Protein AF-A0A3M6B1B8-F1 (afdb_monomer_lite)

Foldseek 3Di:
DPPPVQPPCPPDPDLEAEQEADVSVCSFPNDDPVQALHWDQGPNRGIYHYHYHPVVCVVVVVVVVSNVVSVVVSVVSVDDPPD

Sequence (83 aa):
MQGFVGARLEDEPCACLWLIGLPSMKFAGEADAESYNRELQIEGLGTAWALPGLELMMDEPERKADVWKAMRRLMTRWKSIDE

pLDDT: mean 82.39, std 17.7, range [38.84, 98.25]

Structure (mmCIF, N/CA/C/O backbone):
data_AF-A0A3M6B1B8-F1
#
_entry.id   AF-A0A3M6B1B8-F1
#
loop_
_atom_site.group_PDB
_atom_site.id
_atom_site.type_symbol
_atom_site.label_atom_id
_atom_site.label_alt_id
_atom_site.label_comp_id
_atom_site.label_asym_id
_atom_site.label_entity_id
_atom_site.label_seq_id
_atom_site.pdbx_PDB_ins_code
_atom_site.Cartn_x
_atom_site.Cartn_y
_atom_site.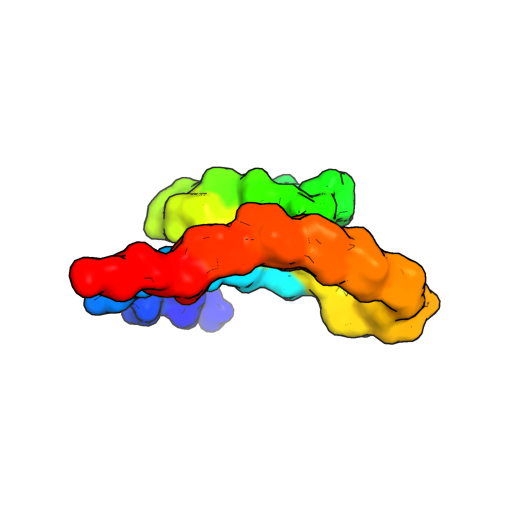Cartn_z
_atom_site.occupancy
_atom_site.B_iso_or_equiv
_atom_site.auth_seq_id
_atom_site.auth_comp_id
_atom_site.auth_asym_id
_atom_site.auth_atom_id
_atom_site.pdbx_PDB_model_num
ATOM 1 N N . MET A 1 1 ? 3.149 19.216 10.557 1.00 38.84 1 MET A N 1
ATOM 2 C CA . MET A 1 1 ? 1.880 18.822 9.907 1.00 38.84 1 MET A CA 1
ATOM 3 C C . MET A 1 1 ? 1.877 17.302 9.843 1.00 38.84 1 MET A C 1
ATOM 5 O O . MET A 1 1 ? 2.480 16.734 8.949 1.00 38.84 1 MET A O 1
ATOM 9 N N . GLN A 1 2 ? 1.358 16.655 10.883 1.00 47.03 2 GLN A N 1
ATOM 10 C CA . GLN A 1 2 ? 1.512 15.220 11.138 1.00 47.03 2 GLN A CA 1
ATOM 11 C C . GLN A 1 2 ? 0.233 14.831 11.887 1.00 47.03 2 GLN A C 1
ATOM 13 O O . GLN A 1 2 ? 0.066 15.237 13.029 1.00 47.03 2 GLN A O 1
ATOM 18 N N . GLY A 1 3 ? -0.751 14.238 11.208 1.00 49.00 3 GLY A N 1
ATOM 19 C CA . GLY A 1 3 ? -2.043 13.942 11.852 1.00 49.00 3 GLY A CA 1
ATOM 20 C C . GLY A 1 3 ? -3.267 13.856 10.943 1.00 49.00 3 GLY A C 1
ATOM 21 O O . GLY A 1 3 ? -4.334 13.487 11.412 1.00 49.00 3 GLY A O 1
ATOM 22 N N . PHE A 1 4 ? -3.151 14.137 9.642 1.00 48.34 4 PHE A N 1
ATOM 23 C CA . PHE A 1 4 ? -4.337 14.142 8.773 1.00 48.34 4 PHE A CA 1
ATOM 24 C C . PHE A 1 4 ? -4.862 12.736 8.414 1.00 48.34 4 PHE A C 1
ATOM 26 O O . PHE A 1 4 ? -5.986 12.612 7.946 1.00 48.34 4 PHE A O 1
ATOM 33 N N . VAL A 1 5 ? -4.084 11.672 8.655 1.00 55.41 5 VAL A N 1
ATOM 34 C CA . VAL A 1 5 ? -4.516 10.287 8.377 1.00 55.41 5 VAL A CA 1
ATOM 35 C C . VAL A 1 5 ? -5.387 9.713 9.506 1.00 55.41 5 VAL A C 1
ATOM 37 O O . VAL A 1 5 ? -6.257 8.898 9.227 1.00 55.41 5 VAL A O 1
ATOM 40 N N . GLY A 1 6 ? -5.227 10.170 10.755 1.00 49.53 6 GLY A N 1
ATOM 41 C CA . GLY A 1 6 ? -6.001 9.646 11.892 1.00 49.53 6 GLY A CA 1
ATOM 42 C C . GLY A 1 6 ? -7.449 10.148 11.950 1.00 49.53 6 GLY A C 1
ATOM 43 O O . GLY A 1 6 ? -8.352 9.400 12.290 1.00 49.53 6 GLY A O 1
ATOM 44 N N . ALA A 1 7 ? -7.699 11.396 11.545 1.00 47.56 7 ALA A N 1
ATOM 45 C CA . ALA A 1 7 ? -8.947 12.094 11.872 1.00 47.56 7 ALA A CA 1
ATOM 46 C C . ALA A 1 7 ? -10.169 11.750 10.995 1.00 47.56 7 ALA A C 1
ATOM 48 O O . ALA A 1 7 ? -11.226 12.343 11.186 1.00 47.56 7 ALA A O 1
ATOM 49 N N . ARG A 1 8 ? -10.052 10.853 10.003 1.00 51.59 8 ARG A N 1
ATOM 50 C CA . ARG A 1 8 ? -11.185 10.505 9.117 1.00 51.59 8 ARG A CA 1
ATOM 51 C C . ARG A 1 8 ? -11.464 9.007 8.970 1.00 51.59 8 ARG A C 1
ATOM 53 O O . ARG A 1 8 ? -12.283 8.639 8.135 1.00 51.59 8 ARG A O 1
ATOM 60 N N . LEU A 1 9 ? -10.775 8.164 9.741 1.00 53.28 9 LEU A N 1
ATOM 61 C CA . LEU A 1 9 ? -11.021 6.716 9.801 1.00 53.28 9 LEU A CA 1
ATOM 62 C C . LEU A 1 9 ? -11.885 6.313 11.007 1.00 53.28 9 LEU A C 1
ATOM 64 O O . LEU A 1 9 ? -12.334 5.177 11.060 1.00 53.28 9 LEU A O 1
ATOM 68 N N . GLU A 1 10 ? -12.138 7.227 11.950 1.00 52.66 10 GLU A N 1
ATOM 69 C CA . GLU A 1 10 ? -12.926 6.937 13.157 1.00 52.66 10 GLU A CA 1
ATOM 70 C C . GLU A 1 10 ? -14.451 6.976 12.931 1.00 52.66 10 GLU A C 1
ATOM 72 O O . GLU A 1 10 ? -15.181 6.472 13.776 1.00 52.66 10 GLU A O 1
ATOM 77 N N . ASP A 1 11 ? -14.935 7.522 11.805 1.00 54.81 11 ASP A N 1
ATOM 78 C CA . ASP A 1 11 ? -16.372 7.808 11.608 1.00 54.81 11 ASP A CA 1
ATOM 79 C C . ASP A 1 11 ? -17.085 6.860 10.616 1.00 54.81 11 ASP A C 1
ATOM 81 O O . ASP A 1 11 ? -18.307 6.782 10.612 1.00 54.81 11 ASP A O 1
ATOM 85 N N . GLU A 1 12 ? -16.352 6.089 9.798 1.00 57.25 12 GLU A N 1
ATOM 86 C CA . GLU A 1 12 ? -16.929 5.149 8.817 1.00 57.25 12 GLU A CA 1
ATOM 87 C C . GLU A 1 12 ? -16.109 3.846 8.742 1.00 57.25 12 GLU A C 1
ATOM 89 O O . GLU A 1 12 ? -14.874 3.904 8.669 1.00 57.25 12 GLU A O 1
ATOM 94 N N . PRO A 1 13 ? -16.744 2.655 8.721 1.00 61.06 13 PRO A N 1
ATOM 95 C CA . PRO A 1 13 ? -16.036 1.385 8.620 1.00 61.06 13 PRO A CA 1
ATOM 96 C C . PRO A 1 13 ? -15.239 1.304 7.311 1.00 61.06 13 PRO A C 1
ATOM 98 O O . PRO A 1 13 ? -15.778 1.176 6.212 1.00 61.06 13 PRO A O 1
ATOM 101 N N . CYS A 1 14 ? -13.912 1.333 7.424 1.00 69.38 14 CYS A N 1
ATOM 102 C CA . CYS A 1 14 ? -13.025 1.146 6.286 1.00 69.38 14 CYS A CA 1
ATOM 103 C C . CYS A 1 14 ? -12.949 -0.344 5.924 1.00 69.38 14 CYS A C 1
ATOM 105 O O . CYS A 1 14 ? -12.352 -1.141 6.648 1.00 69.38 14 CYS A O 1
ATOM 107 N N . ALA A 1 15 ? -13.506 -0.731 4.772 1.00 69.81 15 ALA A N 1
ATOM 108 C CA . ALA A 1 15 ? -13.409 -2.109 4.282 1.00 69.81 15 ALA A CA 1
ATOM 109 C C . ALA A 1 15 ? -11.947 -2.556 4.062 1.00 69.81 15 ALA A C 1
ATOM 111 O O . ALA A 1 15 ? -11.646 -3.752 4.146 1.00 69.81 15 ALA A O 1
ATOM 112 N N . CYS A 1 16 ? -11.037 -1.612 3.766 1.00 76.00 16 CYS A N 1
ATOM 113 C CA . CYS A 1 16 ? -9.605 -1.868 3.614 1.00 76.00 16 CYS A CA 1
ATOM 114 C C . CYS A 1 16 ? -8.765 -0.581 3.590 1.00 76.00 16 CYS A C 1
ATOM 116 O O . CYS A 1 16 ? -8.945 0.258 2.708 1.00 76.00 16 CYS A O 1
ATOM 118 N N . LEU A 1 17 ? -7.796 -0.468 4.501 1.00 87.50 17 LEU A N 1
ATOM 119 C CA . LEU A 1 17 ? -6.773 0.579 4.481 1.00 87.50 17 LEU A CA 1
ATOM 120 C C . LEU A 1 17 ? -5.586 0.134 3.616 1.00 87.50 17 LEU A C 1
ATOM 122 O O . LEU A 1 17 ? -5.095 -0.978 3.787 1.00 87.50 17 LEU A O 1
ATOM 126 N N . TRP A 1 18 ? -5.106 0.970 2.693 1.00 92.06 18 TRP A N 1
ATOM 127 C CA . TRP A 1 18 ? -3.949 0.653 1.839 1.00 92.06 18 TRP A CA 1
ATOM 128 C C . TRP A 1 18 ? -2.756 1.547 2.183 1.00 92.06 18 TRP A C 1
ATOM 130 O O . TRP A 1 18 ? -2.871 2.772 2.201 1.00 92.06 18 TRP A O 1
ATOM 140 N N . LEU A 1 19 ? -1.595 0.932 2.409 1.00 94.38 19 LEU A N 1
ATOM 141 C CA . LEU A 1 19 ? -0.318 1.604 2.647 1.00 94.38 19 LEU A CA 1
ATOM 142 C C . LEU A 1 19 ? 0.518 1.530 1.368 1.00 94.38 19 LEU A C 1
ATOM 144 O O . LEU A 1 19 ? 1.148 0.511 1.086 1.00 94.38 19 LEU A O 1
ATOM 148 N N . ILE A 1 20 ? 0.492 2.595 0.568 1.00 95.94 20 ILE A N 1
ATOM 149 C CA . ILE A 1 20 ? 1.161 2.651 -0.736 1.00 95.94 20 ILE A CA 1
ATOM 150 C C . ILE A 1 20 ? 2.548 3.288 -0.589 1.00 95.94 20 ILE A C 1
ATOM 152 O O . ILE A 1 20 ? 2.683 4.473 -0.284 1.00 95.94 20 ILE A O 1
ATOM 156 N N . GLY A 1 21 ? 3.590 2.498 -0.845 1.00 96.38 21 GLY A N 1
ATOM 157 C CA . GLY A 1 21 ? 4.993 2.908 -0.785 1.00 96.38 21 GLY A CA 1
ATOM 158 C C . GLY A 1 21 ? 5.600 2.867 0.620 1.00 96.38 21 GLY A C 1
ATOM 159 O O . GLY A 1 21 ? 4.906 3.011 1.628 1.00 96.38 21 GLY A O 1
ATOM 160 N N . LEU A 1 22 ? 6.927 2.687 0.683 1.00 95.44 22 LEU A N 1
ATOM 161 C CA . LEU A 1 22 ? 7.683 2.549 1.939 1.00 95.44 22 LEU A CA 1
ATOM 162 C C . LEU A 1 22 ? 7.419 3.650 2.973 1.00 95.44 22 LEU A C 1
ATOM 164 O O . LEU A 1 22 ? 7.299 3.307 4.147 1.00 95.44 22 LEU A O 1
ATOM 168 N N . PRO A 1 23 ? 7.294 4.943 2.604 1.00 94.31 23 PRO A N 1
ATOM 169 C CA . PRO A 1 23 ? 7.039 5.982 3.597 1.00 94.31 23 PRO A CA 1
ATOM 170 C C . PRO A 1 23 ? 5.744 5.756 4.387 1.00 94.31 23 PRO A C 1
ATOM 172 O O . PRO A 1 23 ? 5.725 5.978 5.594 1.00 94.31 23 PRO A O 1
ATOM 175 N N . SER A 1 24 ? 4.683 5.265 3.735 1.00 93.56 24 SER A N 1
ATOM 176 C CA . SER A 1 24 ? 3.404 4.989 4.403 1.00 93.56 24 SER A CA 1
ATOM 177 C C . SER A 1 24 ? 3.495 3.801 5.368 1.00 93.56 24 SER A C 1
ATOM 179 O O . SER A 1 24 ? 2.970 3.871 6.475 1.00 93.56 24 SER A O 1
ATOM 181 N N . MET A 1 25 ? 4.223 2.748 4.986 1.00 92.88 25 MET A N 1
ATOM 182 C CA . MET A 1 25 ? 4.463 1.566 5.820 1.00 92.88 25 MET A CA 1
ATOM 183 C C . MET A 1 25 ? 5.311 1.884 7.046 1.00 92.88 25 MET A C 1
ATOM 185 O O . MET A 1 25 ? 4.962 1.485 8.156 1.00 92.88 25 MET A O 1
ATOM 189 N N . LYS A 1 26 ? 6.386 2.654 6.857 1.00 92.69 26 LYS A N 1
ATOM 190 C CA . LYS A 1 26 ? 7.246 3.088 7.960 1.00 92.69 26 LYS A CA 1
ATOM 191 C C . LYS A 1 26 ? 6.504 3.988 8.935 1.00 92.69 26 LYS A C 1
ATOM 193 O O . LYS A 1 26 ? 6.672 3.837 10.136 1.00 92.69 26 LYS A O 1
ATOM 198 N N . PHE A 1 27 ? 5.664 4.886 8.422 1.00 90.19 27 PHE A N 1
ATOM 199 C CA . PHE A 1 27 ? 4.842 5.754 9.259 1.00 90.19 27 PHE A CA 1
ATOM 200 C C . PHE A 1 27 ? 3.788 4.977 10.059 1.00 90.19 27 PHE A C 1
ATOM 202 O O . PHE A 1 27 ? 3.542 5.313 11.211 1.00 90.19 27 PHE A O 1
ATOM 209 N N . ALA A 1 28 ? 3.162 3.962 9.457 1.00 88.62 28 ALA A N 1
ATOM 210 C CA . ALA A 1 28 ? 2.073 3.220 10.087 1.00 88.62 28 ALA A CA 1
ATOM 211 C C . ALA A 1 28 ? 2.543 2.153 11.092 1.00 88.62 28 ALA A C 1
ATOM 213 O O . ALA A 1 28 ? 1.839 1.903 12.062 1.00 88.62 28 ALA A O 1
ATOM 214 N N . GLY A 1 29 ? 3.691 1.505 10.879 1.00 82.62 29 GLY A N 1
ATOM 215 C CA . GLY A 1 29 ? 4.106 0.391 11.742 1.00 82.62 29 GLY A CA 1
ATOM 216 C C . GLY A 1 29 ? 5.528 -0.111 11.514 1.00 82.62 29 GLY A C 1
ATOM 217 O O . GLY A 1 29 ? 5.755 -1.309 11.633 1.00 82.62 29 GLY A O 1
ATOM 218 N N . GLU A 1 30 ? 6.455 0.775 11.125 1.00 81.94 30 GLU A N 1
ATOM 219 C CA . GLU A 1 30 ? 7.885 0.453 10.938 1.00 81.94 30 GLU A CA 1
ATOM 220 C C . GLU A 1 30 ? 8.157 -0.749 10.006 1.00 81.94 30 GLU A C 1
ATOM 222 O O . GLU A 1 30 ? 9.144 -1.463 10.150 1.00 81.94 30 GLU A O 1
ATOM 227 N N . ALA A 1 31 ? 7.278 -0.975 9.025 1.00 90.44 31 ALA A N 1
ATOM 228 C CA . ALA A 1 31 ? 7.408 -2.079 8.082 1.00 90.44 31 ALA A CA 1
ATOM 229 C C . ALA A 1 31 ? 8.276 -1.723 6.860 1.00 90.44 31 ALA A C 1
ATOM 231 O O . ALA A 1 31 ? 8.301 -0.582 6.386 1.00 90.44 31 ALA A O 1
ATOM 232 N N . ASP A 1 32 ? 8.926 -2.751 6.308 1.00 94.31 32 ASP A N 1
ATOM 233 C CA . ASP A 1 32 ? 9.884 -2.647 5.203 1.00 94.31 32 ASP A CA 1
ATOM 234 C C . ASP A 1 32 ? 9.366 -3.248 3.884 1.00 94.31 32 ASP A C 1
ATOM 236 O O . ASP A 1 32 ? 8.278 -3.821 3.813 1.00 94.31 32 ASP A O 1
ATOM 240 N N . ALA A 1 33 ? 10.179 -3.160 2.823 1.00 94.38 33 ALA A N 1
ATOM 241 C CA . ALA A 1 33 ? 9.846 -3.627 1.470 1.00 94.38 33 ALA A CA 1
ATOM 242 C C . ALA A 1 33 ? 9.470 -5.118 1.400 1.00 94.38 33 ALA A C 1
ATOM 244 O O . ALA A 1 33 ? 8.700 -5.529 0.535 1.00 94.38 33 ALA A O 1
ATOM 245 N N . GLU A 1 34 ? 9.967 -5.936 2.326 1.00 95.38 34 GLU A N 1
ATOM 246 C CA . GLU A 1 34 ? 9.619 -7.361 2.420 1.00 95.38 34 GLU A CA 1
ATOM 247 C C . GLU A 1 34 ? 8.144 -7.602 2.777 1.00 95.38 34 GLU A C 1
ATOM 249 O O . GLU A 1 34 ? 7.608 -8.696 2.570 1.00 95.38 34 GLU A O 1
ATOM 254 N N . SER A 1 35 ? 7.475 -6.569 3.293 1.00 95.88 35 SER A N 1
ATOM 255 C CA . SER A 1 35 ? 6.058 -6.597 3.648 1.00 95.88 35 SER A CA 1
ATOM 256 C C . SER A 1 35 ? 5.136 -6.307 2.468 1.00 95.88 35 SER A C 1
ATOM 258 O O . SER A 1 35 ? 3.919 -6.408 2.621 1.00 95.88 35 SER A O 1
ATOM 260 N N . TYR A 1 36 ? 5.669 -5.969 1.288 1.00 96.31 36 TYR A N 1
ATOM 261 C CA . TYR A 1 36 ? 4.836 -5.738 0.112 1.00 96.31 36 TYR A CA 1
ATOM 262 C C . TYR A 1 36 ? 3.898 -6.914 -0.163 1.00 96.31 36 TYR A C 1
ATOM 264 O O . TYR A 1 36 ? 4.264 -8.088 -0.061 1.00 96.31 36 TYR A O 1
ATOM 272 N N . ASN A 1 37 ? 2.679 -6.568 -0.569 1.00 95.94 37 ASN A N 1
ATOM 273 C CA . ASN A 1 37 ? 1.585 -7.472 -0.893 1.00 95.94 37 ASN A CA 1
ATOM 274 C C . ASN A 1 37 ? 1.047 -8.277 0.304 1.00 95.94 37 ASN A C 1
ATOM 276 O O . ASN A 1 37 ? 0.277 -9.220 0.094 1.00 95.94 37 ASN A O 1
ATOM 280 N N . ARG A 1 38 ? 1.411 -7.910 1.542 1.00 93.94 38 ARG A N 1
ATOM 281 C CA . ARG A 1 38 ? 0.921 -8.529 2.783 1.00 93.94 38 ARG A CA 1
ATOM 282 C C . ARG A 1 38 ? -0.031 -7.610 3.538 1.00 93.94 38 ARG A C 1
ATOM 284 O O . ARG A 1 38 ? -0.024 -6.394 3.370 1.00 93.94 38 ARG A O 1
ATOM 291 N N . GLU A 1 39 ? -0.849 -8.218 4.382 1.00 92.81 39 GLU A N 1
ATOM 292 C CA . GLU A 1 39 ? -1.661 -7.506 5.362 1.00 92.81 39 GLU A CA 1
ATOM 293 C C . GLU A 1 39 ? -0.844 -7.280 6.639 1.00 92.81 39 GLU A C 1
ATOM 295 O O . GLU A 1 39 ? -0.151 -8.185 7.106 1.00 92.81 39 GLU A O 1
ATOM 300 N N . LEU A 1 40 ? -0.933 -6.076 7.193 1.00 91.62 40 LEU A N 1
ATOM 301 C CA . LEU A 1 40 ? -0.278 -5.639 8.419 1.00 91.62 40 LEU A CA 1
ATOM 302 C C . LEU A 1 40 ? -1.344 -5.282 9.453 1.00 91.62 40 LEU A C 1
ATOM 304 O O . LEU A 1 40 ? -2.348 -4.655 9.118 1.00 91.62 40 LEU A O 1
ATOM 308 N N . GLN A 1 41 ? -1.121 -5.669 10.708 1.00 89.31 41 GLN A N 1
ATOM 309 C CA . GLN A 1 41 ? -1.914 -5.159 11.825 1.00 89.31 41 GLN A CA 1
ATOM 310 C C . GLN A 1 41 ? -1.292 -3.845 12.287 1.00 89.31 41 GLN A C 1
ATOM 312 O O . GLN A 1 41 ? -0.137 -3.829 12.706 1.00 89.31 41 GLN A O 1
ATOM 317 N N . ILE A 1 42 ? -2.050 -2.759 12.177 1.00 88.00 42 ILE A N 1
ATOM 318 C CA . ILE A 1 42 ? -1.633 -1.417 12.565 1.00 88.00 42 ILE A CA 1
ATOM 319 C C . ILE A 1 42 ? -2.379 -1.029 13.835 1.00 88.00 42 ILE A C 1
ATOM 321 O O . ILE A 1 42 ? -3.614 -1.034 13.877 1.00 88.00 42 ILE A O 1
ATOM 325 N N . GLU A 1 43 ? -1.627 -0.698 14.879 1.00 83.75 43 GLU A N 1
ATOM 326 C CA . GLU A 1 43 ? -2.198 -0.259 16.147 1.00 83.75 43 GLU A CA 1
ATOM 327 C C . GLU A 1 43 ? -3.085 0.978 15.936 1.00 83.75 43 GLU A C 1
ATOM 329 O O . GLU A 1 43 ? -2.711 1.924 15.246 1.00 83.75 43 GLU A O 1
ATOM 334 N N . GLY A 1 44 ? -4.308 0.941 16.472 1.00 80.25 44 GLY A N 1
ATOM 335 C CA . GLY A 1 44 ? -5.289 2.022 16.336 1.00 80.25 44 GLY A CA 1
ATOM 336 C C . GLY A 1 44 ? -5.982 2.139 14.970 1.00 80.25 44 GLY A C 1
ATOM 337 O O . GLY A 1 44 ? -6.976 2.849 14.882 1.00 80.25 44 GLY A O 1
ATOM 338 N N . LEU A 1 45 ? -5.523 1.435 13.924 1.00 79.00 45 LEU A N 1
ATOM 339 C CA . LEU A 1 45 ? -6.108 1.502 12.568 1.00 79.00 45 LEU A CA 1
ATOM 340 C C . LEU A 1 45 ? -6.606 0.149 12.030 1.00 79.00 45 LEU A C 1
ATOM 342 O O . LEU A 1 45 ? -7.325 0.107 11.032 1.00 79.00 45 LEU A O 1
ATOM 346 N N . GLY A 1 46 ? -6.243 -0.961 12.674 1.00 84.12 46 GLY A N 1
ATOM 347 C CA . GLY A 1 46 ? -6.655 -2.303 12.269 1.00 84.12 46 GLY A CA 1
ATOM 348 C C . GLY A 1 46 ? -5.828 -2.857 11.108 1.00 84.12 46 GLY A C 1
ATOM 349 O O . GLY A 1 46 ? -4.621 -2.645 11.020 1.00 84.12 46 GLY A O 1
ATOM 350 N N . THR A 1 47 ? -6.459 -3.637 10.228 1.00 87.75 47 THR A N 1
ATOM 351 C CA . THR A 1 47 ? -5.746 -4.321 9.139 1.00 87.75 47 THR A CA 1
ATOM 352 C C . THR A 1 47 ? -5.516 -3.399 7.943 1.00 87.75 47 THR A C 1
ATOM 354 O O . THR A 1 47 ? -6.473 -2.897 7.351 1.00 87.75 47 THR A O 1
ATOM 357 N N . ALA A 1 48 ? -4.257 -3.255 7.532 1.00 91.50 48 ALA A N 1
ATOM 358 C CA . ALA A 1 48 ? -3.851 -2.483 6.365 1.00 91.50 48 ALA A CA 1
ATOM 359 C C . ALA A 1 48 ? -3.119 -3.353 5.334 1.00 91.50 48 ALA A C 1
ATOM 361 O O . ALA A 1 48 ? -2.378 -4.263 5.694 1.00 91.50 48 ALA A O 1
ATOM 362 N N . TRP A 1 49 ? -3.287 -3.075 4.044 1.00 94.31 49 TRP A N 1
ATOM 363 C CA . TRP A 1 49 ? -2.601 -3.784 2.967 1.00 94.31 49 TRP A CA 1
ATOM 364 C C . TRP A 1 49 ? -1.383 -2.996 2.480 1.00 94.31 49 TRP A C 1
ATOM 366 O O . TRP A 1 49 ? -1.511 -1.864 2.012 1.00 94.31 49 TRP A O 1
ATOM 376 N N . ALA A 1 50 ? -0.200 -3.595 2.599 1.00 96.06 50 ALA A N 1
ATOM 377 C CA . ALA A 1 50 ? 1.068 -3.000 2.201 1.00 96.06 50 ALA A CA 1
ATOM 378 C C . ALA A 1 50 ? 1.320 -3.169 0.698 1.00 96.06 50 ALA A C 1
ATOM 380 O O . ALA A 1 50 ? 1.333 -4.285 0.177 1.00 96.06 50 ALA A O 1
ATOM 381 N N . LEU 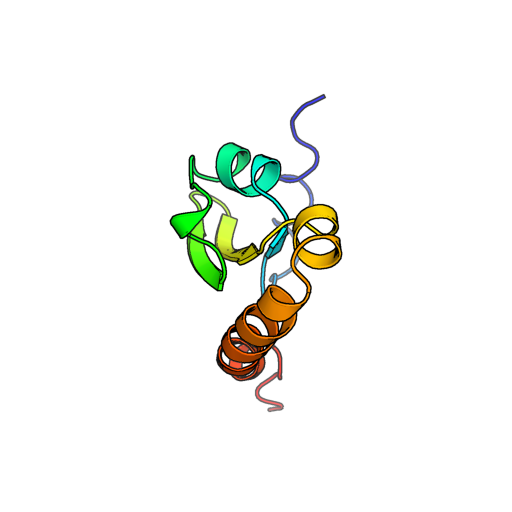A 1 51 ? 1.576 -2.065 0.002 1.00 97.19 51 LEU A N 1
ATOM 382 C CA . LEU A 1 51 ? 1.752 -2.019 -1.446 1.00 97.19 51 LEU A CA 1
ATOM 383 C C . LEU A 1 51 ? 3.044 -1.302 -1.841 1.00 97.19 51 LEU A C 1
ATOM 385 O O . LEU A 1 51 ? 3.374 -0.278 -1.241 1.00 97.19 51 LEU A O 1
ATOM 389 N N . PRO A 1 52 ? 3.759 -1.760 -2.885 1.00 97.56 52 PRO A N 1
ATOM 390 C CA . PRO A 1 52 ? 4.856 -0.983 -3.452 1.00 97.56 52 PRO A CA 1
ATOM 391 C C . PRO A 1 52 ? 4.371 0.395 -3.931 1.00 97.56 52 PRO A C 1
ATOM 393 O O . PRO A 1 52 ? 3.200 0.589 -4.262 1.00 97.56 52 PRO A O 1
ATOM 396 N N . GLY A 1 53 ? 5.286 1.367 -3.968 1.00 96.81 53 GLY A N 1
ATOM 397 C CA . GLY A 1 53 ? 4.998 2.695 -4.512 1.00 96.81 53 GLY A CA 1
ATOM 398 C C . GLY A 1 53 ? 4.738 2.648 -6.020 1.00 96.81 53 GLY A C 1
ATOM 399 O O . GLY A 1 53 ? 5.216 1.747 -6.709 1.00 96.81 53 GLY A O 1
ATOM 400 N N . LEU A 1 54 ? 4.000 3.632 -6.542 1.00 95.88 54 LEU A N 1
ATOM 401 C CA . LEU A 1 54 ? 3.700 3.708 -7.977 1.00 95.88 54 LEU A CA 1
ATOM 402 C C . LEU A 1 54 ? 4.972 3.819 -8.824 1.00 95.88 54 LEU A C 1
ATOM 404 O O . LEU A 1 54 ? 5.076 3.122 -9.824 1.00 95.88 54 LEU A O 1
ATOM 408 N N . GLU A 1 55 ? 5.942 4.626 -8.387 1.00 96.50 55 GLU A N 1
ATOM 409 C CA . GLU A 1 55 ? 7.250 4.787 -9.040 1.00 96.50 55 GLU A CA 1
ATOM 410 C C . GLU A 1 55 ? 7.971 3.438 -9.166 1.00 96.50 55 GLU A C 1
ATOM 412 O O . GLU A 1 55 ? 8.311 3.018 -10.265 1.00 96.50 5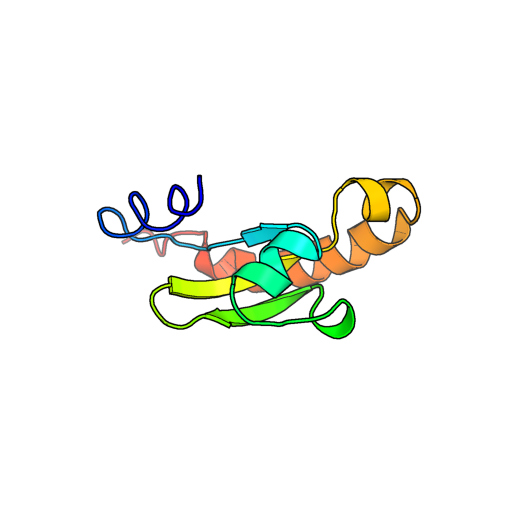5 GLU A O 1
ATOM 417 N N . LEU A 1 56 ? 8.058 2.678 -8.068 1.00 96.00 56 LEU A N 1
ATOM 418 C CA . LEU A 1 56 ? 8.655 1.340 -8.075 1.00 96.00 56 LEU A CA 1
ATOM 419 C C . LEU A 1 56 ? 7.929 0.378 -9.029 1.00 96.00 56 LEU A C 1
ATOM 421 O O . LEU A 1 56 ? 8.560 -0.451 -9.671 1.00 96.00 56 LEU A O 1
ATOM 425 N N . MET A 1 57 ? 6.602 0.471 -9.144 1.00 97.00 57 MET A N 1
ATOM 426 C CA . MET A 1 57 ? 5.833 -0.340 -10.099 1.00 97.00 57 MET A CA 1
ATOM 427 C C . MET A 1 57 ? 5.926 0.155 -11.548 1.00 97.00 57 MET A C 1
ATOM 429 O O . MET A 1 57 ? 5.529 -0.569 -12.466 1.00 97.00 57 MET A O 1
ATOM 433 N N . MET A 1 58 ? 6.355 1.395 -11.772 1.00 97.19 58 MET A N 1
ATOM 434 C CA . MET A 1 58 ? 6.671 1.896 -13.107 1.00 97.19 58 MET A CA 1
ATOM 435 C C . MET A 1 58 ? 8.044 1.393 -13.550 1.00 97.19 58 MET A C 1
ATOM 437 O O . MET A 1 58 ? 8.155 0.942 -14.689 1.00 97.19 58 MET A O 1
ATOM 441 N N . ASP A 1 59 ? 9.023 1.407 -12.644 1.00 98.25 59 ASP A N 1
ATOM 442 C CA . ASP A 1 59 ? 10.384 0.919 -12.893 1.00 98.25 59 ASP A CA 1
ATOM 443 C C . ASP A 1 59 ? 10.443 -0.615 -13.004 1.00 98.25 59 ASP A C 1
ATOM 445 O O . ASP A 1 59 ? 11.147 -1.148 -13.859 1.00 98.25 59 ASP A O 1
ATOM 449 N N . GLU A 1 60 ? 9.657 -1.326 -12.188 1.00 97.69 60 GLU A N 1
ATOM 450 C CA . GLU A 1 60 ? 9.563 -2.793 -12.154 1.00 97.69 60 GLU A CA 1
ATOM 451 C C . GLU A 1 60 ? 8.114 -3.252 -12.446 1.00 97.6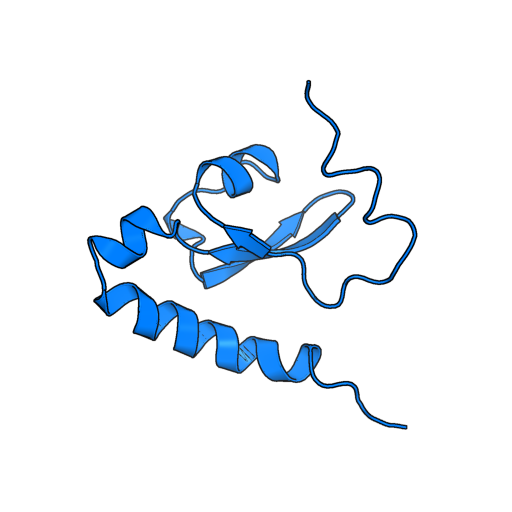9 60 GLU A C 1
ATOM 453 O O . GLU A 1 60 ? 7.349 -3.598 -11.529 1.00 97.69 60 GLU A O 1
ATOM 458 N N . PRO A 1 61 ? 7.670 -3.221 -13.719 1.00 96.12 61 PRO A N 1
ATOM 459 C CA . PRO A 1 61 ? 6.280 -3.478 -14.098 1.00 96.12 61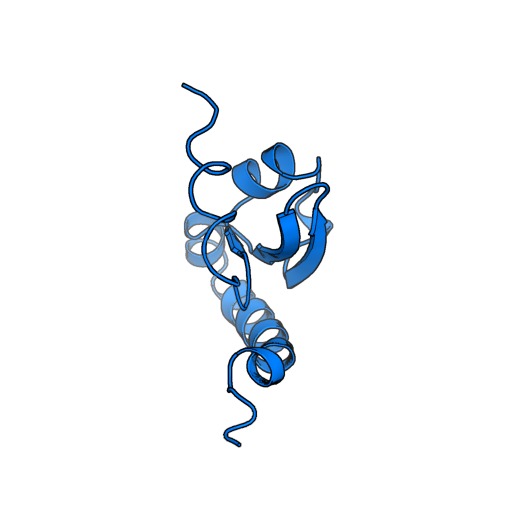 PRO A CA 1
ATOM 460 C C . PRO A 1 61 ? 5.787 -4.893 -13.764 1.00 96.12 61 PRO A C 1
ATOM 462 O O . PRO A 1 61 ? 4.581 -5.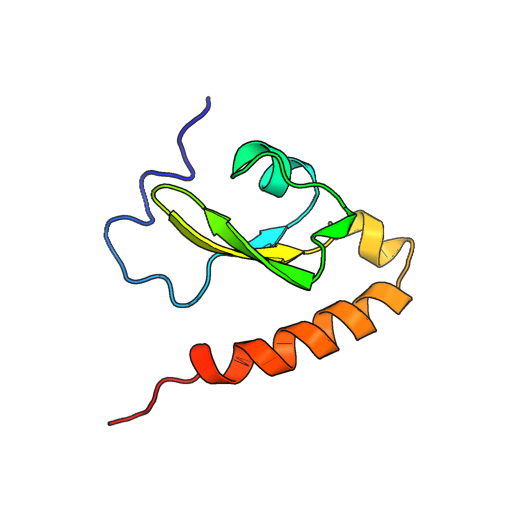084 -13.580 1.00 96.12 61 PRO A O 1
ATOM 465 N N . GLU A 1 62 ? 6.679 -5.875 -13.643 1.00 95.81 62 GLU A N 1
ATOM 466 C CA . GLU A 1 62 ? 6.370 -7.243 -13.222 1.00 95.81 62 GLU A CA 1
ATOM 467 C C . GLU A 1 62 ? 5.716 -7.301 -11.835 1.00 95.81 62 GLU A C 1
ATOM 469 O O . GLU A 1 62 ? 4.851 -8.149 -11.598 1.00 95.81 62 GLU A O 1
ATOM 474 N N . ARG A 1 63 ? 6.011 -6.333 -10.952 1.00 96.25 63 ARG A N 1
ATOM 475 C CA . ARG A 1 63 ? 5.406 -6.248 -9.613 1.00 96.25 63 ARG A CA 1
ATOM 476 C C . ARG A 1 63 ? 3.891 -6.074 -9.657 1.00 96.25 63 ARG A C 1
ATOM 478 O O . ARG A 1 63 ? 3.203 -6.468 -8.715 1.00 96.25 63 ARG A O 1
ATOM 485 N N . LYS A 1 64 ? 3.338 -5.537 -10.752 1.00 97.38 64 LYS A N 1
ATOM 486 C CA . LYS A 1 64 ? 1.882 -5.404 -10.938 1.00 97.38 64 LYS A CA 1
ATOM 487 C C . LYS A 1 64 ? 1.184 -6.766 -10.918 1.00 97.38 64 LYS A C 1
ATOM 489 O O . LYS A 1 64 ? 0.055 -6.857 -10.437 1.00 97.38 64 LYS A O 1
ATOM 494 N N . ALA A 1 65 ? 1.845 -7.826 -11.394 1.00 97.38 65 ALA A N 1
ATOM 495 C CA . ALA A 1 65 ? 1.300 -9.182 -11.347 1.00 97.38 65 ALA A CA 1
ATOM 496 C C . ALA A 1 65 ? 1.185 -9.698 -9.902 1.00 97.38 65 ALA A C 1
ATOM 498 O O . ALA A 1 65 ? 0.167 -10.298 -9.546 1.00 97.38 65 ALA A O 1
ATOM 499 N N . ASP A 1 66 ? 2.179 -9.413 -9.057 1.00 96.44 66 ASP A N 1
ATOM 500 C CA . ASP A 1 66 ? 2.159 -9.781 -7.638 1.00 96.44 66 ASP A CA 1
ATOM 501 C C . ASP A 1 66 ? 1.109 -8.990 -6.856 1.00 96.44 66 ASP A C 1
ATOM 503 O O . ASP A 1 66 ? 0.341 -9.585 -6.092 1.00 96.44 66 ASP A O 1
ATOM 507 N N . VAL A 1 67 ? 1.003 -7.680 -7.117 1.00 96.38 67 VAL A N 1
ATOM 508 C CA . VAL A 1 67 ? -0.063 -6.831 -6.562 1.00 96.38 67 VAL A CA 1
ATOM 509 C C . VAL A 1 67 ? -1.427 -7.391 -6.942 1.00 96.38 67 VAL A C 1
ATOM 511 O O . VAL A 1 67 ? -2.265 -7.607 -6.071 1.00 96.38 67 VAL A O 1
ATOM 514 N N . TRP A 1 68 ? -1.650 -7.704 -8.221 1.00 95.44 68 TRP A N 1
ATOM 515 C CA . TRP A 1 68 ? -2.914 -8.276 -8.685 1.00 95.44 68 TRP A CA 1
ATOM 516 C C . TRP A 1 68 ? -3.221 -9.625 -8.024 1.00 95.44 68 TRP A C 1
ATOM 518 O O . TRP A 1 68 ? -4.344 -9.871 -7.576 1.00 95.44 68 TRP A O 1
ATOM 528 N N . LYS A 1 69 ? -2.223 -10.507 -7.909 1.00 95.00 69 LYS A N 1
ATOM 529 C CA . LYS A 1 69 ? -2.374 -11.811 -7.251 1.00 95.00 69 LYS A CA 1
ATOM 530 C C . LYS A 1 69 ? -2.763 -11.663 -5.780 1.00 95.00 69 LYS A C 1
ATOM 532 O O . LYS A 1 69 ? -3.607 -12.429 -5.309 1.00 95.00 69 LYS A O 1
ATOM 537 N N . ALA A 1 70 ? -2.178 -10.702 -5.070 1.00 93.75 70 ALA A N 1
ATOM 538 C CA . ALA A 1 70 ? -2.536 -10.402 -3.689 1.00 93.75 70 ALA A CA 1
ATOM 539 C C . ALA A 1 70 ? -3.917 -9.736 -3.583 1.00 93.75 70 ALA A C 1
ATOM 541 O O . ALA A 1 70 ? -4.751 -10.205 -2.809 1.00 93.75 70 ALA A O 1
ATOM 542 N N . MET A 1 71 ? -4.219 -8.757 -4.441 1.00 92.81 71 MET A N 1
ATOM 543 C CA . MET A 1 71 ? -5.520 -8.080 -4.527 1.00 92.81 71 MET A CA 1
ATOM 544 C C . MET A 1 71 ? -6.673 -9.074 -4.670 1.00 92.81 71 MET A C 1
ATOM 546 O O . MET A 1 71 ? -7.689 -8.969 -3.988 1.00 92.81 71 MET A O 1
ATOM 550 N N . ARG A 1 72 ? -6.506 -10.095 -5.521 1.00 91.75 72 ARG A N 1
ATOM 551 C CA . ARG A 1 72 ? -7.524 -11.135 -5.734 1.00 91.75 72 ARG A CA 1
ATOM 552 C C . ARG A 1 72 ? -7.910 -11.895 -4.468 1.00 91.75 72 ARG A C 1
ATOM 554 O O . ARG A 1 72 ? -9.043 -12.359 -4.390 1.00 91.75 72 ARG A O 1
ATOM 561 N N . ARG A 1 73 ? -6.998 -12.025 -3.503 1.00 88.00 73 ARG A N 1
ATOM 562 C CA . ARG A 1 73 ? -7.268 -12.670 -2.207 1.00 88.00 73 ARG A CA 1
ATOM 563 C C . ARG A 1 73 ? -8.079 -11.763 -1.284 1.00 88.00 73 ARG A C 1
ATOM 565 O O . ARG A 1 73 ? -8.853 -12.269 -0.485 1.00 88.00 73 ARG A O 1
ATOM 572 N N . LEU A 1 74 ? -7.922 -10.448 -1.431 1.00 85.12 74 LEU A N 1
ATOM 573 C CA . LEU A 1 74 ? -8.599 -9.428 -0.627 1.00 85.12 74 LEU A CA 1
ATOM 574 C C . LEU A 1 74 ? -9.971 -9.043 -1.184 1.00 85.12 74 LEU A C 1
ATOM 576 O O . LEU A 1 74 ? -10.839 -8.623 -0.425 1.00 85.12 74 LEU A O 1
ATOM 580 N N . MET A 1 75 ? -10.199 -9.229 -2.489 1.00 84.81 75 MET A N 1
ATOM 581 C CA . MET A 1 75 ? -11.464 -8.882 -3.150 1.00 84.81 75 MET A CA 1
ATOM 582 C C . MET A 1 75 ? -12.706 -9.516 -2.505 1.00 84.81 75 MET A C 1
ATOM 584 O O . MET A 1 75 ? -13.788 -8.945 -2.612 1.00 84.81 75 MET A O 1
ATOM 588 N N . THR A 1 76 ? -12.579 -10.667 -1.839 1.00 79.00 76 THR A N 1
ATOM 589 C CA . THR A 1 76 ? -13.687 -11.308 -1.106 1.00 79.00 76 THR A CA 1
ATOM 590 C C . THR A 1 76 ? -14.198 -10.470 0.064 1.00 79.00 76 THR A C 1
ATOM 592 O O . THR A 1 76 ? -15.344 -10.640 0.451 1.00 79.00 76 THR A O 1
ATOM 595 N N . ARG A 1 77 ? -13.375 -9.567 0.608 1.00 75.00 77 ARG A N 1
ATOM 596 C CA . ARG A 1 77 ? -13.729 -8.680 1.726 1.00 75.00 77 ARG A CA 1
ATOM 597 C C . ARG A 1 77 ? -14.350 -7.360 1.278 1.00 75.00 77 ARG A C 1
ATOM 599 O O . ARG A 1 77 ? -14.993 -6.695 2.077 1.00 75.00 77 ARG A O 1
ATOM 606 N N . TRP A 1 78 ? -14.095 -6.946 0.037 1.00 75.94 78 TRP A N 1
ATOM 607 C CA . TRP A 1 78 ? -14.580 -5.669 -0.507 1.00 75.94 78 TRP A CA 1
ATOM 608 C C . TRP A 1 78 ? -15.942 -5.792 -1.174 1.00 75.94 78 TRP A C 1
ATOM 610 O O . TRP A 1 78 ? -16.660 -4.805 -1.292 1.00 75.94 78 TRP A O 1
ATOM 620 N N . LYS A 1 79 ? -16.287 -6.995 -1.635 1.00 65.69 79 LYS A N 1
ATOM 621 C CA . LYS A 1 79 ? -17.653 -7.311 -2.031 1.00 65.69 79 LYS A CA 1
ATOM 622 C C . LYS A 1 79 ? -18.443 -7.481 -0.742 1.00 65.69 79 LYS A C 1
ATOM 624 O O . LYS A 1 79 ? -18.112 -8.371 0.040 1.00 65.69 79 LYS A O 1
ATOM 629 N N . SER A 1 80 ? -19.429 -6.619 -0.507 1.00 56.91 80 SER A N 1
ATOM 630 C CA . SER A 1 80 ? -20.437 -6.875 0.516 1.00 56.91 80 SER A CA 1
ATOM 631 C C . SER A 1 80 ? -20.939 -8.307 0.343 1.00 56.91 80 SER A C 1
ATOM 633 O O . SER A 1 80 ? -21.168 -8.779 -0.774 1.00 56.91 80 SER A O 1
ATOM 635 N N . ILE A 1 81 ? -21.085 -9.019 1.458 1.00 52.47 81 ILE A N 1
ATOM 636 C CA . ILE A 1 81 ? -22.159 -10.000 1.536 1.00 52.47 81 ILE A CA 1
ATOM 637 C C . ILE A 1 81 ? -23.409 -9.128 1.420 1.00 52.47 81 ILE A C 1
ATOM 639 O O . ILE A 1 81 ? -23.767 -8.461 2.386 1.00 52.47 81 ILE A O 1
ATOM 643 N N . ASP A 1 82 ? -23.946 -8.993 0.208 1.00 44.44 82 ASP A N 1
ATOM 644 C CA . ASP A 1 82 ? -25.291 -8.454 0.036 1.00 44.44 82 ASP A CA 1
ATOM 645 C C . ASP A 1 82 ? -26.224 -9.353 0.865 1.00 44.44 82 ASP A C 1
ATOM 647 O O . ASP A 1 82 ? -26.116 -10.582 0.782 1.00 44.44 82 ASP A O 1
ATOM 651 N N . GLU A 1 83 ? -27.026 -8.726 1.730 1.00 41.19 83 GLU A N 1
ATOM 652 C CA . GLU A 1 83 ? -28.010 -9.359 2.625 1.00 41.19 83 GLU A CA 1
ATOM 653 C C . GLU A 1 83 ? -28.950 -10.343 1.911 1.00 41.19 83 GLU A C 1
ATOM 655 O O . GLU A 1 83 ? -29.395 -10.051 0.775 1.00 41.19 83 GLU A O 1
#

Radius of gyration: 13.71 Å; chains: 1; bounding box: 38×32×30 Å

Secondary structure (DSSP, 8-state):
---TTGGGSSSS--S-EEEESHHHHHHHH---GGGTTSEEEETTTEEEEEE--HHHHHHSTTHHHHHHHHHHHHHHHHS----

Organism: Pseudomonas savastanoi (NCBI:txid29438)